Protein AF-A0A3D4FC62-F1 (afdb_monomer_lite)

pLDDT: mean 88.92, std 16.09, range [47.34, 98.38]

Structure (mmCIF, N/CA/C/O backbone):
data_AF-A0A3D4FC62-F1
#
_entry.id   AF-A0A3D4FC62-F1
#
loop_
_atom_site.group_PDB
_atom_site.id
_atom_site.type_symbol
_atom_site.label_atom_id
_atom_site.label_alt_id
_atom_site.label_comp_id
_atom_site.label_asym_id
_atom_site.label_entity_id
_atom_site.label_seq_id
_atom_site.pdbx_PDB_ins_code
_atom_site.Cartn_x
_atom_site.Cartn_y
_atom_site.Cartn_z
_atom_site.occupancy
_atom_site.B_iso_or_equiv
_atom_site.auth_seq_id
_atom_site.auth_comp_id
_atom_site.auth_asym_id
_atom_site.auth_atom_id
_atom_site.pdbx_PDB_model_num
ATOM 1 N N . MET A 1 1 ? -40.150 10.799 23.787 1.00 47.34 1 MET A N 1
ATOM 2 C CA . MET A 1 1 ? -38.799 10.600 24.351 1.00 47.34 1 MET A CA 1
ATOM 3 C C . MET A 1 1 ? -38.454 9.126 24.200 1.00 47.34 1 MET A C 1
ATOM 5 O O . MET A 1 1 ? -38.947 8.319 24.970 1.00 47.34 1 MET A O 1
ATOM 9 N N . LEU A 1 2 ? -37.717 8.765 23.146 1.00 49.34 2 LEU A N 1
ATOM 10 C CA . LEU A 1 2 ? -37.200 7.408 22.944 1.00 49.34 2 LEU A CA 1
ATOM 11 C C . LEU A 1 2 ? -35.685 7.484 23.132 1.00 49.34 2 LEU A C 1
ATOM 13 O O . LEU A 1 2 ? -34.980 8.043 22.295 1.00 49.34 2 LEU A O 1
ATOM 17 N N . LEU A 1 3 ? -35.210 7.002 24.279 1.00 55.22 3 LEU A N 1
ATOM 18 C CA . LEU A 1 3 ? -33.789 6.844 24.566 1.00 55.22 3 LEU A CA 1
ATOM 19 C C . LEU A 1 3 ? -33.272 5.680 23.715 1.00 55.22 3 LEU A C 1
ATOM 21 O O . LEU A 1 3 ? -33.631 4.530 23.955 1.00 55.22 3 LEU A O 1
ATOM 25 N N . ARG A 1 4 ? -32.452 5.978 22.705 1.00 57.38 4 ARG A N 1
ATOM 26 C CA . ARG A 1 4 ? -31.595 4.971 22.066 1.00 57.38 4 ARG A CA 1
ATOM 27 C C . ARG A 1 4 ? -30.478 4.654 23.066 1.00 57.38 4 ARG A C 1
ATOM 29 O O . ARG A 1 4 ? -29.782 5.598 23.445 1.00 57.38 4 ARG A O 1
ATOM 36 N N . PRO A 1 5 ? -30.307 3.412 23.546 1.00 52.09 5 PRO A N 1
ATOM 37 C CA . PRO A 1 5 ? -29.183 3.109 24.406 1.00 52.09 5 PRO A CA 1
ATOM 38 C C . PRO A 1 5 ? -27.924 2.846 23.579 1.00 52.09 5 PRO A C 1
ATOM 40 O O . PRO A 1 5 ? -27.999 2.404 22.435 1.00 52.09 5 PRO A O 1
ATOM 43 N N . ALA A 1 6 ? -26.814 3.083 24.276 1.00 50.97 6 ALA A N 1
ATOM 44 C CA . ALA A 1 6 ? -25.447 2.662 24.020 1.00 50.97 6 ALA A CA 1
ATOM 45 C C . ALA A 1 6 ? -24.792 3.225 22.755 1.00 50.97 6 ALA A C 1
ATOM 47 O O . ALA A 1 6 ? -25.195 2.961 21.627 1.00 50.97 6 ALA A O 1
ATOM 48 N N . PHE A 1 7 ? -23.716 3.979 22.986 1.00 54.25 7 PHE A N 1
ATOM 49 C CA . PHE A 1 7 ? -22.594 4.050 22.064 1.00 54.25 7 PHE A CA 1
ATOM 50 C C . PHE A 1 7 ? -22.390 2.665 21.446 1.00 54.25 7 PHE A C 1
ATOM 52 O O . PHE A 1 7 ? -22.187 1.696 22.176 1.00 54.25 7 PHE A O 1
ATOM 59 N N . GLU A 1 8 ? -22.515 2.593 20.122 1.00 54.12 8 GLU A N 1
ATOM 60 C CA . GLU A 1 8 ? -22.069 1.457 19.326 1.00 54.12 8 GLU A CA 1
ATOM 61 C C . GLU A 1 8 ? -20.665 1.103 19.834 1.00 54.12 8 GLU A C 1
ATOM 63 O O . GLU A 1 8 ? -19.780 1.964 19.815 1.00 54.12 8 GLU A O 1
ATOM 68 N N . GLU A 1 9 ? -20.480 -0.095 20.396 1.00 49.75 9 GLU A N 1
ATOM 69 C CA . GLU A 1 9 ? -19.156 -0.558 20.805 1.00 49.75 9 GLU A CA 1
ATOM 70 C C . GLU A 1 9 ? -18.223 -0.360 19.613 1.00 49.75 9 GLU A C 1
ATOM 72 O O . GLU A 1 9 ? -18.462 -0.907 18.532 1.00 49.75 9 GLU A O 1
ATOM 77 N N . ALA A 1 10 ? -17.197 0.476 19.786 1.00 52.81 10 ALA A N 1
ATOM 78 C CA . ALA A 1 10 ? -16.186 0.679 18.769 1.00 52.81 10 ALA A CA 1
ATOM 79 C C . ALA A 1 10 ? -15.516 -0.677 18.535 1.00 52.81 10 ALA A C 1
ATOM 81 O O . ALA A 1 10 ? -14.662 -1.109 19.308 1.00 52.81 10 ALA A O 1
ATOM 82 N N . ARG A 1 11 ? -15.955 -1.397 17.496 1.00 56.75 11 ARG A N 1
ATOM 83 C CA . ARG A 1 11 ? -15.181 -2.505 16.946 1.00 56.75 11 ARG A CA 1
ATOM 84 C C . ARG A 1 11 ? -13.814 -1.917 16.660 1.00 56.75 11 ARG A C 1
ATOM 86 O O . ARG A 1 11 ? -13.755 -0.940 15.918 1.00 56.75 11 ARG A O 1
ATOM 93 N N . SER A 1 12 ? -12.766 -2.489 17.247 1.00 62.41 12 SER A N 1
ATOM 94 C CA . SER A 1 12 ? -11.409 -2.120 16.868 1.00 62.41 12 SER A CA 1
ATOM 95 C C . SER A 1 12 ? -11.306 -2.289 15.360 1.00 62.41 12 SER A C 1
ATOM 97 O O . SER A 1 12 ? -11.453 -3.394 14.827 1.00 62.41 12 SER A O 1
ATOM 99 N N . ALA A 1 13 ? -11.257 -1.160 14.665 1.00 85.81 13 ALA A N 1
ATOM 100 C CA . ALA A 1 13 ? -11.466 -1.133 13.237 1.00 85.81 13 ALA A CA 1
ATOM 101 C C . ALA A 1 13 ? -10.095 -1.314 12.599 1.00 85.81 13 ALA A C 1
ATOM 103 O O . ALA A 1 13 ? -9.251 -0.425 12.642 1.00 85.81 13 ALA A O 1
ATOM 104 N N . THR A 1 14 ? -9.844 -2.499 12.055 1.00 94.00 14 THR A N 1
ATOM 105 C CA . THR A 1 14 ? -8.651 -2.757 11.251 1.00 94.00 14 THR A CA 1
ATOM 106 C C . THR A 1 14 ? -8.938 -2.437 9.791 1.00 94.00 14 THR A C 1
ATOM 108 O O . THR A 1 14 ? -9.994 -2.805 9.274 1.00 94.00 14 THR A O 1
ATOM 111 N N . GLN A 1 15 ? -7.997 -1.777 9.122 1.00 95.56 15 GLN A N 1
ATOM 112 C CA . GLN A 1 15 ? -8.096 -1.404 7.714 1.00 95.56 15 GLN A CA 1
ATOM 113 C C . GLN A 1 15 ? -6.932 -1.998 6.918 1.00 95.56 15 GLN A C 1
ATOM 115 O O . GLN A 1 15 ? -5.770 -1.798 7.268 1.00 95.56 15 GLN A O 1
ATOM 120 N N . ASP A 1 16 ? -7.235 -2.658 5.800 1.00 96.12 16 ASP A N 1
ATOM 121 C CA . ASP A 1 16 ? -6.224 -3.082 4.830 1.00 96.12 16 ASP A CA 1
ATOM 122 C C . ASP A 1 16 ? -5.497 -1.874 4.228 1.00 96.12 16 ASP A C 1
ATOM 124 O O . ASP A 1 16 ? -6.138 -0.936 3.741 1.00 96.12 16 ASP A O 1
ATOM 128 N N . VAL A 1 17 ? -4.164 -1.934 4.198 1.00 97.38 17 VAL A N 1
ATOM 129 C CA . VAL A 1 17 ? -3.290 -0.938 3.570 1.00 97.38 17 VAL A CA 1
ATOM 130 C C . VAL A 1 17 ? -2.370 -1.624 2.563 1.00 97.38 17 VAL A C 1
ATOM 132 O O . VAL A 1 17 ? -1.700 -2.611 2.871 1.00 97.38 17 VAL A O 1
ATOM 135 N N . TRP A 1 18 ? -2.313 -1.055 1.360 1.00 97.88 18 TRP A N 1
ATOM 136 C CA . TRP A 1 18 ? -1.441 -1.488 0.268 1.00 97.88 18 TRP A CA 1
ATOM 137 C C . TRP A 1 18 ? -0.364 -0.436 0.038 1.00 97.88 18 TRP A C 1
ATOM 139 O O . TRP A 1 18 ? -0.668 0.746 -0.123 1.00 97.88 18 TRP A O 1
ATOM 149 N N . ILE A 1 19 ? 0.893 -0.862 0.042 1.00 97.88 19 ILE A N 1
ATOM 150 C CA . ILE A 1 19 ? 2.055 0.023 0.057 1.00 97.88 19 ILE A CA 1
ATOM 151 C C . ILE A 1 19 ? 2.810 -0.153 -1.257 1.00 97.88 19 ILE A C 1
ATOM 153 O O . ILE A 1 19 ? 3.377 -1.215 -1.520 1.00 97.88 19 ILE A O 1
ATOM 157 N N . GLY A 1 20 ? 2.795 0.902 -2.072 1.00 97.56 20 GLY A N 1
ATOM 158 C CA . GLY A 1 20 ? 3.650 1.032 -3.247 1.00 97.56 20 GLY A CA 1
ATOM 159 C C . GLY A 1 20 ? 5.065 1.442 -2.849 1.00 97.56 20 GLY A C 1
ATOM 160 O O . GLY A 1 20 ? 5.280 2.031 -1.787 1.00 97.56 20 GLY A O 1
ATOM 161 N N . THR A 1 21 ? 6.042 1.132 -3.693 1.00 97.19 21 THR A N 1
ATOM 162 C CA . THR A 1 21 ? 7.461 1.356 -3.401 1.00 97.19 21 THR A CA 1
ATOM 163 C C . THR A 1 21 ? 8.213 1.916 -4.602 1.00 97.19 21 THR A C 1
ATOM 165 O O . THR A 1 21 ? 7.741 1.892 -5.737 1.00 97.19 21 THR A O 1
ATOM 168 N N . G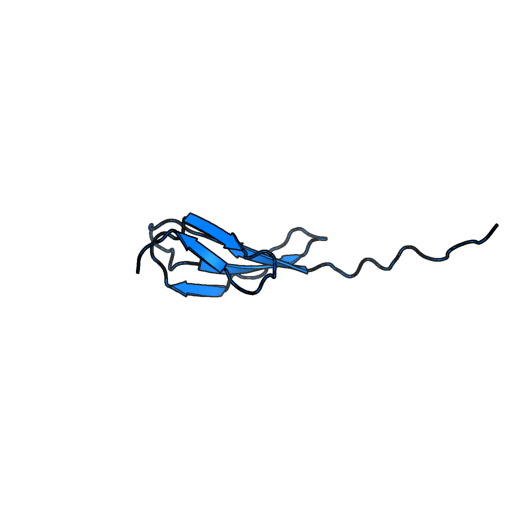LY A 1 22 ? 9.410 2.448 -4.347 1.00 95.38 22 GLY A N 1
ATOM 169 C CA . GLY A 1 22 ? 10.361 2.796 -5.401 1.00 95.38 22 GLY A CA 1
ATOM 170 C C . GLY A 1 22 ? 11.134 1.578 -5.917 1.00 95.38 22 GLY A C 1
ATOM 171 O O . GLY A 1 22 ? 11.006 0.471 -5.404 1.00 95.38 22 GLY A O 1
ATOM 172 N N . SER A 1 23 ? 11.979 1.793 -6.922 1.00 93.25 23 SER A N 1
ATOM 173 C CA . SER A 1 23 ? 12.827 0.755 -7.532 1.00 93.25 23 SER A CA 1
ATOM 174 C C . SER A 1 23 ? 14.147 0.505 -6.791 1.00 93.25 23 SER A C 1
ATOM 176 O O . SER A 1 23 ? 14.925 -0.362 -7.181 1.00 93.25 23 SER A O 1
ATOM 178 N N . ALA A 1 24 ? 14.434 1.275 -5.739 1.00 92.38 24 ALA A N 1
ATOM 179 C CA . ALA A 1 24 ? 15.666 1.136 -4.977 1.00 92.38 24 ALA A CA 1
ATOM 180 C C . ALA A 1 24 ? 15.626 -0.092 -4.055 1.00 92.38 24 ALA A C 1
ATOM 182 O O . ALA A 1 24 ? 14.623 -0.374 -3.391 1.00 92.38 24 ALA A O 1
ATOM 183 N N . TRP A 1 25 ? 16.764 -0.779 -3.956 1.00 90.38 25 TRP A N 1
ATOM 184 C CA . TRP A 1 25 ? 16.979 -1.817 -2.950 1.00 90.38 25 TRP A CA 1
ATOM 185 C C . TRP A 1 25 ? 16.779 -1.233 -1.533 1.00 90.38 25 TRP A C 1
ATOM 187 O O . TRP A 1 25 ? 17.220 -0.104 -1.293 1.00 90.38 25 TRP A O 1
ATOM 197 N N . PRO A 1 26 ? 16.139 -1.946 -0.582 1.00 92.62 26 PRO A N 1
ATOM 198 C CA . PRO A 1 26 ? 15.773 -3.369 -0.598 1.00 92.62 26 PRO A CA 1
ATOM 199 C C . PRO A 1 26 ? 14.339 -3.671 -1.056 1.00 92.62 26 PRO A C 1
ATOM 201 O O . PRO A 1 26 ? 13.819 -4.737 -0.729 1.00 92.62 26 PRO A O 1
ATOM 204 N N . SER A 1 27 ? 13.665 -2.754 -1.754 1.00 94.88 27 SER A N 1
ATOM 205 C CA . SER A 1 27 ? 12.281 -3.002 -2.157 1.00 94.88 27 SER A CA 1
ATOM 206 C C . SER A 1 27 ? 12.160 -4.198 -3.104 1.00 94.88 27 SER A C 1
ATOM 208 O O . SER A 1 27 ? 12.956 -4.342 -4.029 1.00 94.88 27 SER A O 1
ATOM 210 N N . GLN A 1 28 ? 11.142 -5.030 -2.874 1.00 96.75 28 GLN A N 1
ATOM 211 C CA . GLN A 1 28 ? 10.803 -6.170 -3.733 1.00 96.75 28 GLN A CA 1
ATOM 212 C C . GLN A 1 28 ? 9.495 -5.959 -4.512 1.00 96.75 28 GLN A C 1
ATOM 214 O O . GLN A 1 28 ? 9.176 -6.752 -5.390 1.00 96.75 28 GLN A O 1
ATOM 219 N N . GLY A 1 29 ? 8.736 -4.902 -4.206 1.00 97.69 29 GLY A N 1
ATOM 220 C CA . GLY A 1 29 ? 7.473 -4.594 -4.870 1.00 97.69 29 GLY A CA 1
ATOM 221 C C . GLY A 1 29 ? 6.402 -4.105 -3.908 1.00 97.69 29 GLY A C 1
ATOM 222 O O . GLY A 1 29 ? 6.665 -3.254 -3.063 1.00 97.69 29 GLY A O 1
ATOM 223 N N . ILE A 1 30 ? 5.186 -4.624 -4.057 1.00 98.38 30 ILE A N 1
ATOM 224 C CA . ILE A 1 30 ? 4.006 -4.165 -3.318 1.00 98.38 30 ILE A CA 1
ATOM 225 C C . ILE A 1 30 ? 3.888 -4.936 -2.009 1.00 98.38 30 ILE A C 1
ATOM 227 O O . ILE A 1 30 ? 3.961 -6.166 -2.002 1.00 98.38 30 ILE A O 1
ATOM 231 N N . TYR A 1 31 ? 3.625 -4.227 -0.913 1.00 98.25 31 TYR A N 1
ATOM 232 C CA . TYR A 1 31 ? 3.408 -4.836 0.399 1.00 98.25 31 TYR A CA 1
ATOM 233 C C . TYR A 1 31 ? 1.980 -4.618 0.903 1.00 98.25 31 TYR A C 1
ATOM 235 O O . TYR A 1 31 ? 1.340 -3.614 0.589 1.00 98.25 31 TYR A O 1
ATOM 243 N N . HIS A 1 32 ? 1.502 -5.550 1.724 1.00 98.25 32 HIS A N 1
ATOM 244 C CA . HIS A 1 32 ? 0.225 -5.480 2.431 1.00 98.25 32 HIS A CA 1
ATOM 245 C C . HIS A 1 32 ? 0.440 -5.467 3.944 1.00 98.25 32 HIS A C 1
ATOM 247 O O . HIS A 1 32 ? 1.307 -6.179 4.462 1.00 98.25 32 HIS A O 1
ATOM 253 N N . ALA A 1 33 ? -0.354 -4.660 4.643 1.00 98.38 33 ALA A N 1
ATOM 254 C CA . ALA A 1 33 ? -0.421 -4.619 6.097 1.00 98.38 33 ALA A CA 1
ATOM 255 C C . ALA A 1 33 ? -1.846 -4.288 6.568 1.00 98.38 33 ALA A C 1
ATOM 257 O O . ALA A 1 33 ? -2.654 -3.745 5.817 1.00 98.38 33 ALA A O 1
ATOM 258 N N . GLN A 1 34 ? -2.129 -4.577 7.837 1.00 98.06 34 GLN A N 1
ATOM 259 C CA . GLN A 1 34 ? -3.322 -4.115 8.543 1.00 98.06 34 GLN A CA 1
ATOM 260 C C . GLN A 1 34 ? -2.974 -2.876 9.366 1.00 98.06 34 GLN A C 1
ATOM 262 O O . GLN A 1 34 ? -1.986 -2.889 10.102 1.00 98.06 34 GLN A O 1
ATOM 267 N N . LEU A 1 35 ? -3.785 -1.828 9.265 1.00 97.31 35 LEU A N 1
ATOM 268 C CA . LEU A 1 35 ? -3.744 -0.656 10.133 1.00 97.31 35 LEU A CA 1
ATOM 269 C C . LEU A 1 35 ? -4.786 -0.804 11.236 1.00 97.31 35 LEU A C 1
ATOM 271 O O . LEU A 1 35 ? -5.977 -0.883 10.952 1.00 97.31 35 LEU A O 1
ATOM 275 N N . ASP A 1 36 ? -4.338 -0.795 12.482 1.00 96.06 36 ASP A N 1
ATOM 276 C CA . ASP A 1 36 ? -5.198 -0.603 13.645 1.00 96.06 36 ASP A CA 1
ATOM 277 C C . ASP A 1 36 ? -5.598 0.883 13.712 1.00 96.06 36 ASP A C 1
ATOM 279 O O . ASP A 1 36 ? -4.739 1.748 13.906 1.00 96.06 36 ASP A O 1
ATOM 283 N N . LEU A 1 37 ? -6.881 1.196 13.482 1.00 94.69 37 LEU A N 1
ATOM 284 C CA . LEU A 1 37 ? -7.359 2.584 13.418 1.00 94.69 37 LEU A CA 1
ATOM 285 C C . LEU A 1 37 ? -7.444 3.266 14.792 1.00 94.69 37 LEU A C 1
ATOM 287 O O . LEU A 1 37 ? -7.514 4.493 14.841 1.00 94.69 37 LEU A O 1
ATOM 291 N N . ASP A 1 38 ? -7.390 2.510 15.890 1.00 94.12 38 ASP A N 1
ATOM 292 C CA . ASP A 1 38 ? -7.435 3.063 17.247 1.00 94.12 38 ASP A CA 1
ATOM 293 C C . ASP A 1 38 ? -6.051 3.560 17.686 1.00 94.12 38 ASP A C 1
ATOM 295 O O . ASP A 1 38 ? -5.910 4.597 18.336 1.00 94.12 38 ASP A O 1
ATOM 299 N N . THR A 1 39 ? -5.008 2.811 17.328 1.00 95.06 39 THR A N 1
ATOM 300 C CA . THR A 1 39 ? -3.627 3.052 17.768 1.00 95.06 39 THR A CA 1
ATOM 301 C C . THR A 1 39 ? -2.724 3.615 16.675 1.00 95.06 39 THR A C 1
ATOM 303 O O . THR A 1 39 ? -1.627 4.090 16.973 1.00 95.06 39 THR A O 1
ATOM 306 N N . GLY A 1 40 ? -3.142 3.533 15.410 1.00 95.12 40 GLY A N 1
ATOM 307 C CA . GLY A 1 40 ? -2.338 3.900 14.244 1.00 95.12 40 GLY A CA 1
ATOM 308 C C . GLY A 1 40 ? -1.201 2.920 13.934 1.00 95.12 40 GLY A C 1
ATOM 309 O O . GLY A 1 40 ? -0.338 3.221 13.107 1.00 95.12 40 GLY A O 1
ATOM 310 N N . LYS A 1 41 ? -1.147 1.758 14.598 1.00 97.25 41 LYS A N 1
ATOM 311 C CA . LYS A 1 41 ? -0.088 0.766 14.381 1.00 97.25 41 LYS A CA 1
ATOM 312 C C . LYS A 1 41 ? -0.352 -0.042 13.115 1.00 97.25 41 LYS A C 1
ATOM 314 O O . LYS A 1 41 ? -1.434 -0.592 12.932 1.00 97.25 41 LYS A O 1
ATOM 319 N N . LEU A 1 42 ? 0.678 -0.178 12.280 1.00 97.38 42 LEU A N 1
ATOM 320 C CA . LEU A 1 42 ? 0.693 -1.145 11.186 1.00 97.38 42 LEU A CA 1
ATOM 321 C C . LEU A 1 42 ? 1.167 -2.511 11.690 1.00 97.38 42 LEU A C 1
ATOM 323 O O . LEU A 1 42 ? 2.138 -2.607 12.446 1.00 97.38 42 LEU A O 1
ATOM 327 N N . SER A 1 43 ? 0.523 -3.576 11.219 1.00 97.62 43 SER A N 1
ATOM 328 C CA . SER A 1 43 ? 1.071 -4.926 11.315 1.00 97.62 43 SER A CA 1
ATOM 329 C C . SER A 1 43 ? 2.392 -5.025 10.546 1.00 97.62 43 SER A C 1
ATOM 331 O O . SER A 1 43 ? 2.715 -4.185 9.702 1.00 97.62 43 SER A O 1
ATOM 333 N N . ARG A 1 44 ? 3.159 -6.095 10.785 1.00 97.88 44 ARG A N 1
ATOM 334 C CA . ARG A 1 44 ? 4.353 -6.382 9.979 1.00 97.88 44 ARG A CA 1
ATOM 335 C C . ARG A 1 44 ? 3.950 -6.517 8.498 1.00 97.88 44 ARG A C 1
ATOM 337 O O . ARG A 1 44 ? 3.111 -7.376 8.218 1.00 97.88 44 ARG A O 1
ATOM 344 N N . PRO A 1 45 ? 4.521 -5.726 7.568 1.00 97.50 45 PRO A N 1
ATOM 345 C CA . PRO A 1 45 ? 4.181 -5.837 6.156 1.00 97.50 45 PRO A CA 1
ATOM 346 C C . PRO A 1 45 ? 4.596 -7.190 5.576 1.00 97.50 45 PRO A C 1
ATOM 348 O O . PRO A 1 45 ? 5.653 -7.729 5.920 1.00 97.50 45 PRO A O 1
ATOM 351 N N . SER A 1 46 ? 3.772 -7.715 4.676 1.00 98.06 46 SER A N 1
ATOM 352 C CA . SER A 1 46 ? 4.047 -8.924 3.897 1.00 98.06 46 SER A CA 1
ATOM 353 C C . SER A 1 46 ? 4.119 -8.584 2.410 1.00 98.06 46 SER A C 1
ATOM 355 O O . SER A 1 46 ? 3.438 -7.664 1.957 1.00 98.06 46 SER A O 1
ATOM 357 N N . LEU A 1 47 ? 4.986 -9.270 1.660 1.00 98.19 47 LEU A N 1
ATOM 358 C CA . LEU A 1 47 ? 5.102 -9.068 0.216 1.00 98.19 47 LEU A CA 1
ATOM 359 C C . LEU A 1 47 ? 3.833 -9.598 -0.459 1.00 98.19 47 LEU A C 1
ATOM 361 O O . LEU A 1 47 ? 3.510 -10.776 -0.323 1.00 98.19 47 LEU A O 1
ATOM 365 N N . ALA A 1 48 ? 3.125 -8.725 -1.167 1.00 97.88 48 ALA A N 1
ATOM 366 C CA . ALA A 1 48 ? 1.898 -9.061 -1.878 1.00 97.88 48 ALA A CA 1
ATOM 367 C C . ALA A 1 48 ? 2.157 -9.387 -3.355 1.00 97.88 48 ALA A C 1
ATOM 369 O O . ALA A 1 48 ? 1.500 -10.263 -3.911 1.00 97.88 48 ALA A O 1
ATOM 370 N N . ALA A 1 49 ? 3.101 -8.683 -3.987 1.00 97.50 49 ALA A N 1
ATOM 371 C CA . ALA A 1 49 ? 3.500 -8.926 -5.369 1.00 97.50 49 ALA A CA 1
ATOM 372 C C . ALA A 1 49 ? 4.922 -8.419 -5.642 1.00 97.50 49 ALA A C 1
ATOM 374 O O . ALA A 1 49 ? 5.283 -7.320 -5.210 1.00 97.50 49 ALA A O 1
ATOM 375 N N . GLU A 1 50 ? 5.690 -9.194 -6.408 1.00 97.00 50 GLU A N 1
ATOM 376 C CA . GLU A 1 50 ? 6.983 -8.774 -6.955 1.00 97.00 50 GLU A CA 1
ATOM 377 C C . GLU A 1 50 ? 6.766 -7.882 -8.178 1.00 97.00 50 GLU A C 1
ATOM 379 O O . GLU A 1 50 ? 6.195 -8.315 -9.178 1.00 97.00 50 GLU A O 1
ATOM 384 N N . VAL A 1 51 ? 7.181 -6.618 -8.078 1.00 96.56 51 VAL A N 1
ATOM 385 C CA . VAL A 1 51 ? 7.062 -5.609 -9.142 1.00 96.56 51 VAL A CA 1
ATOM 386 C C . VAL A 1 51 ? 8.174 -4.580 -8.945 1.00 96.56 51 VAL A C 1
ATOM 388 O O . VAL A 1 51 ? 8.409 -4.131 -7.824 1.00 96.56 51 VAL A O 1
ATOM 391 N N . SER A 1 52 ? 8.838 -4.153 -10.016 1.00 96.25 52 SER A N 1
ATOM 392 C CA . SER A 1 52 ? 9.850 -3.097 -9.949 1.00 96.25 52 SER A CA 1
ATOM 393 C C . SER A 1 52 ? 9.210 -1.707 -9.944 1.00 96.25 52 SER A C 1
ATOM 395 O O . SER A 1 52 ? 8.456 -1.346 -10.853 1.00 96.25 52 SER A O 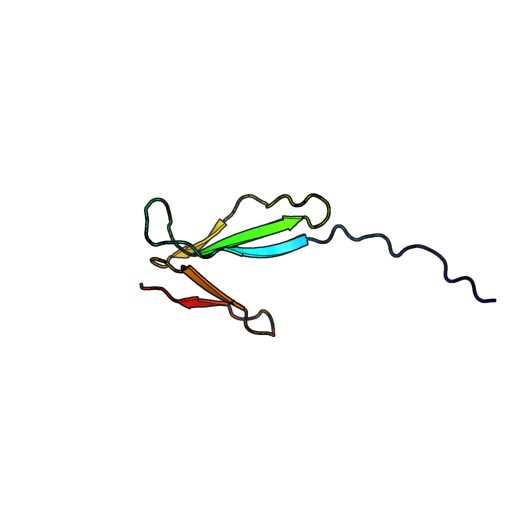1
ATOM 397 N N . GLY A 1 53 ? 9.525 -0.921 -8.910 1.00 96.38 53 GLY A N 1
ATOM 398 C CA . GLY A 1 53 ? 9.105 0.475 -8.756 1.00 96.38 53 GLY A CA 1
ATOM 399 C C . GLY A 1 53 ? 7.596 0.752 -8.822 1.00 96.38 53 GLY A C 1
ATOM 400 O O . GLY A 1 53 ? 7.227 1.693 -9.528 1.00 96.38 53 GLY A O 1
ATOM 401 N N . PRO A 1 54 ? 6.720 -0.003 -8.120 1.00 97.31 54 PRO A N 1
ATOM 402 C CA . PRO A 1 54 ? 5.278 0.235 -8.088 1.00 97.31 54 PRO A CA 1
ATOM 403 C C . PRO A 1 54 ? 4.927 1.476 -7.245 1.00 97.31 54 PRO A C 1
ATOM 405 O O . PRO A 1 54 ? 4.279 1.378 -6.203 1.00 97.31 54 PRO A O 1
ATOM 408 N N . GLY A 1 55 ? 5.374 2.659 -7.671 1.00 95.25 55 GLY A N 1
ATOM 409 C CA . GLY A 1 55 ? 5.283 3.900 -6.891 1.00 95.25 55 GLY A CA 1
ATOM 410 C C . GLY A 1 55 ? 3.874 4.490 -6.800 1.00 95.25 55 GLY A C 1
ATOM 411 O O . GLY A 1 55 ? 3.625 5.366 -5.975 1.00 95.25 55 GLY A O 1
ATOM 412 N N . PHE A 1 56 ? 2.946 4.011 -7.629 1.00 97.31 56 PHE A N 1
ATOM 413 C CA . PHE A 1 56 ? 1.547 4.416 -7.605 1.00 97.31 56 PHE A CA 1
ATOM 414 C C . PHE A 1 56 ? 0.633 3.198 -7.667 1.00 97.31 56 PHE A C 1
ATOM 416 O O . PHE A 1 56 ? 0.807 2.322 -8.520 1.00 97.31 56 PHE A O 1
ATOM 423 N N . LEU A 1 57 ? -0.367 3.193 -6.785 1.00 98.25 57 LEU A N 1
ATOM 424 C CA . LEU A 1 57 ? -1.366 2.145 -6.656 1.00 98.25 57 LEU A CA 1
ATOM 425 C C . LEU A 1 57 ? -2.778 2.736 -6.697 1.00 98.25 57 LEU A C 1
ATOM 427 O O . LEU A 1 57 ? -3.022 3.809 -6.145 1.00 98.25 57 LEU A O 1
ATOM 431 N N . ALA A 1 58 ? -3.722 2.003 -7.284 1.00 98.12 58 ALA A N 1
ATOM 432 C CA . ALA A 1 58 ? -5.138 2.354 -7.265 1.00 98.12 58 ALA A CA 1
ATOM 433 C C . ALA A 1 58 ? -6.007 1.124 -6.987 1.00 98.12 58 ALA A C 1
ATOM 435 O O . ALA A 1 58 ? -5.957 0.128 -7.707 1.00 98.12 58 ALA A O 1
ATOM 436 N N . MET A 1 59 ? -6.837 1.208 -5.949 1.00 97.75 59 MET A N 1
ATOM 437 C CA . MET A 1 59 ? -7.830 0.185 -5.631 1.00 97.75 59 MET A CA 1
ATOM 438 C C . MET A 1 59 ? -9.051 0.352 -6.538 1.00 97.75 59 MET A C 1
ATOM 440 O O . MET A 1 59 ? -9.605 1.447 -6.644 1.00 97.75 59 MET A O 1
ATOM 444 N N . HIS A 1 60 ? -9.516 -0.729 -7.164 1.00 97.50 60 HIS A N 1
ATOM 445 C CA . HIS A 1 60 ? -10.819 -0.722 -7.823 1.00 97.50 60 HIS A CA 1
ATOM 446 C C . HIS A 1 60 ? -11.919 -0.412 -6.785 1.00 97.50 60 HIS A C 1
ATOM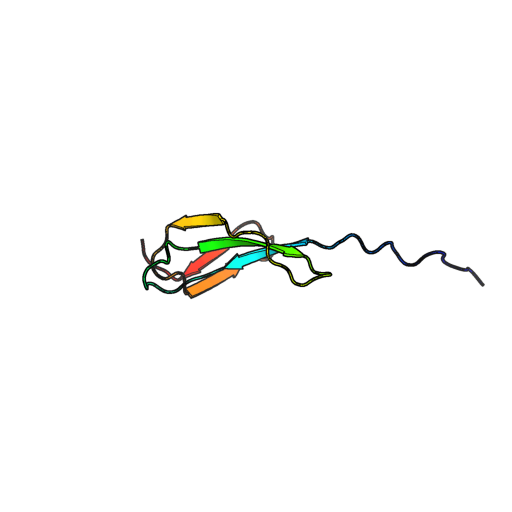 448 O O . HIS A 1 60 ? -11.856 -0.962 -5.689 1.00 97.50 60 HIS A O 1
ATOM 454 N N . PRO A 1 61 ? -12.981 0.361 -7.093 1.00 95.31 61 PRO A N 1
ATOM 455 C CA . PRO A 1 61 ? -13.984 0.773 -6.095 1.00 95.31 61 PRO A CA 1
ATOM 456 C C . PRO A 1 61 ? -14.691 -0.368 -5.350 1.00 95.31 61 PRO A C 1
ATOM 458 O O . PRO A 1 61 ? -15.216 -0.172 -4.261 1.00 95.31 61 PRO A O 1
ATOM 461 N N . LYS A 1 62 ? -14.715 -1.571 -5.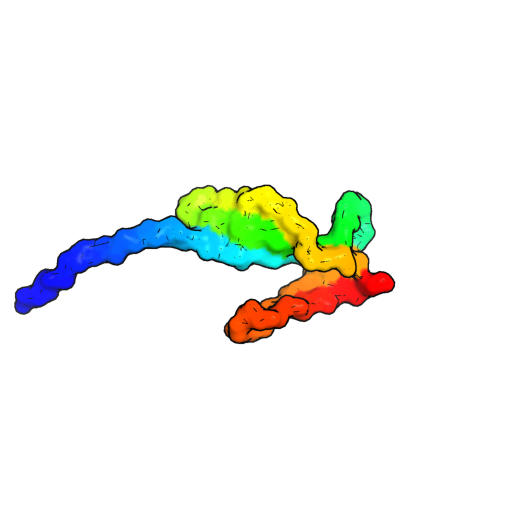938 1.00 96.00 62 LYS A N 1
ATOM 462 C CA . LYS A 1 62 ? -15.262 -2.785 -5.304 1.00 96.00 62 LYS A CA 1
ATOM 463 C C . LYS A 1 62 ? -14.270 -3.520 -4.387 1.00 96.00 62 LYS A C 1
ATOM 465 O O . LYS A 1 62 ? -14.633 -4.554 -3.845 1.00 96.00 62 LYS A O 1
ATOM 470 N N . GLY A 1 63 ? -13.022 -3.063 -4.281 1.00 92.12 63 GLY A N 1
ATOM 471 C CA . GLY A 1 63 ? -11.970 -3.703 -3.481 1.00 92.12 63 GLY A CA 1
ATOM 472 C C . GLY A 1 63 ? -11.440 -5.029 -4.038 1.00 92.12 63 GLY A C 1
ATOM 473 O O . GLY A 1 63 ? -10.742 -5.747 -3.339 1.00 92.12 63 GLY A O 1
ATOM 474 N N . THR A 1 64 ? -11.783 -5.390 -5.279 1.00 95.12 64 THR A N 1
ATOM 475 C CA . THR A 1 64 ? -11.449 -6.707 -5.852 1.00 95.12 64 THR A CA 1
ATOM 476 C C . THR A 1 64 ? -10.144 -6.737 -6.641 1.00 95.12 64 THR A C 1
ATOM 478 O O . THR A 1 64 ? -9.640 -7.817 -6.921 1.00 95.12 64 THR A O 1
ATOM 481 N N . HIS A 1 65 ? -9.623 -5.575 -7.045 1.00 97.38 65 HIS A N 1
ATOM 482 C CA . HIS A 1 65 ? -8.414 -5.457 -7.860 1.00 97.38 65 HIS A CA 1
ATOM 483 C C . HIS A 1 65 ? -7.582 -4.269 -7.388 1.00 97.38 65 HIS A C 1
ATOM 485 O O . HIS A 1 65 ? -8.132 -3.207 -7.085 1.00 97.38 65 HIS A O 1
ATOM 491 N N . LEU A 1 66 ? -6.264 -4.441 -7.403 1.00 97.75 66 LEU A N 1
ATOM 492 C CA . LEU A 1 66 ? -5.274 -3.399 -7.166 1.00 97.75 66 LEU A CA 1
ATOM 493 C C . LEU A 1 66 ? -4.490 -3.181 -8.465 1.00 97.75 66 LEU A C 1
ATOM 495 O O . LEU A 1 66 ? -3.869 -4.110 -8.975 1.00 97.75 66 LEU A O 1
ATOM 499 N N . TYR A 1 67 ? -4.525 -1.965 -9.002 1.00 97.94 67 TYR A N 1
ATOM 500 C CA . TYR A 1 67 ? -3.733 -1.566 -10.164 1.00 97.94 67 TYR A CA 1
ATOM 501 C C . TYR A 1 67 ? -2.430 -0.919 -9.707 1.00 97.94 67 TYR A C 1
ATOM 503 O O . TYR A 1 67 ? -2.441 -0.130 -8.762 1.00 97.94 67 TYR A O 1
ATOM 511 N N . ALA A 1 68 ? -1.331 -1.212 -10.399 1.00 97.88 68 ALA A N 1
ATOM 512 C CA . ALA A 1 68 ? -0.014 -0.663 -10.102 1.00 97.88 68 ALA A CA 1
ATO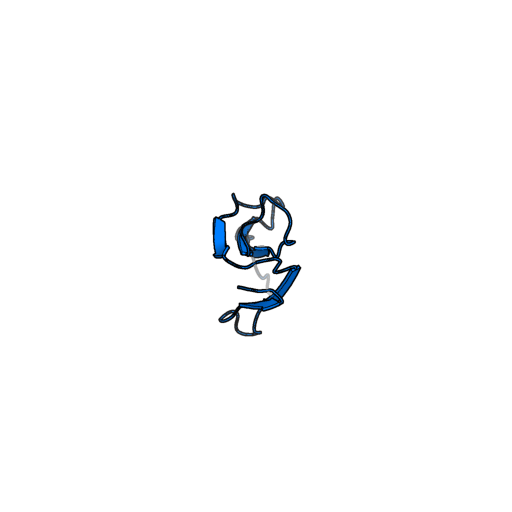M 513 C C . ALA A 1 68 ? 0.654 -0.120 -11.367 1.00 97.88 68 ALA A C 1
ATOM 515 O O . ALA A 1 68 ? 0.602 -0.753 -12.421 1.00 97.88 68 ALA A O 1
ATOM 516 N N . ALA A 1 69 ? 1.309 1.035 -11.249 1.00 97.31 69 ALA A N 1
ATOM 517 C CA . ALA A 1 69 ? 2.222 1.537 -12.269 1.00 97.31 69 ALA A CA 1
ATOM 518 C C . ALA A 1 69 ? 3.653 1.126 -11.900 1.00 97.31 69 ALA A C 1
ATOM 520 O O . ALA A 1 69 ? 4.210 1.648 -10.938 1.00 97.31 69 ALA A O 1
ATOM 521 N N . GLY A 1 70 ? 4.225 0.185 -12.650 1.00 92.06 70 GLY A N 1
ATOM 522 C CA . GLY A 1 70 ? 5.559 -0.375 -12.428 1.00 92.06 70 GLY A CA 1
ATOM 523 C C . GLY A 1 70 ? 6.012 -1.210 -13.627 1.00 92.06 70 GLY A C 1
ATOM 524 O O . GLY A 1 70 ? 5.367 -1.193 -14.675 1.00 92.06 70 GLY A O 1
ATOM 525 N N . SER A 1 71 ? 7.126 -1.926 -13.490 1.00 91.06 71 SER A N 1
ATOM 526 C CA . SER A 1 71 ? 7.658 -2.840 -14.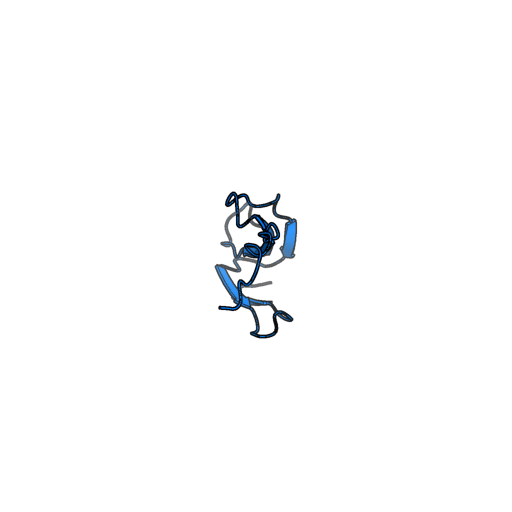517 1.00 91.06 71 SER A CA 1
ATOM 527 C C . SER A 1 71 ? 7.892 -4.238 -13.941 1.00 91.06 71 SER A C 1
ATOM 529 O O . SER A 1 71 ? 8.121 -4.369 -12.737 1.00 91.06 71 SER A O 1
ATOM 531 N N . LEU A 1 72 ? 7.823 -5.262 -14.795 1.00 86.31 72 LEU A N 1
ATOM 532 C CA . LEU A 1 72 ? 8.166 -6.651 -14.465 1.00 86.31 72 LEU A CA 1
ATOM 533 C C . LEU A 1 72 ? 9.617 -6.957 -14.839 1.00 86.31 72 LEU A C 1
ATOM 535 O O . LEU A 1 72 ? 10.078 -6.394 -15.860 1.00 86.31 72 LEU A O 1
#

Foldseek 3Di:
DDDDDDDPPPPQDKDKDKDADAQDPPDQGIWIWIARPVPRDTDDIDDPDGFGRQVDWDADPVNPDIDTDTHD

Sequence (72 aa):
MLLRPAFEEARSATQDVWIGTGSAWPSQGIYHAQLDLDTGKLSRPSLAAEVSGPGFLAMHPKGTHLYAAGSL

Radius of gyration: 17.42 Å; chains: 1; bounding box: 56×20×39 Å

Secondary structure (DSSP, 8-state):
-------------EEEEEE---SSTT--EEEEEEEETTT-PBPPPEEEEE-EEEEEEEE-TTSS-EEEEEE-